Protein AF-A0A139NDE9-F1 (afdb_monomer_lite)

pLDDT: mean 96.58, std 2.86, range [79.31, 98.25]

Foldseek 3Di:
DVVCVCVVVVDDQCPAEAEEQDPVVQVVSVVVNHHYDRDDDPVVVVVVVVVVD

Sequence (53 aa):
MFEEIIGKYCLDPATCVFLNDMEDNTNAAEKLGIKAYQVKKRSDVVDILKSYS

Radius of gyration: 11.37 Å; chains: 1; bounding box: 28×18×28 Å

Secondary structure (DSSP, 8-state):
-HHHHHHHHT--GGG-EEEES-HHHHHHHHTTT-EEEE-SSHHHHHHHHHTT-

Structure (mmCIF, N/CA/C/O backbone):
data_AF-A0A139NDE9-F1
#
_entry.id   AF-A0A139NDE9-F1
#
loop_
_atom_site.group_PDB
_atom_site.id
_atom_site.type_symbol
_atom_site.label_ato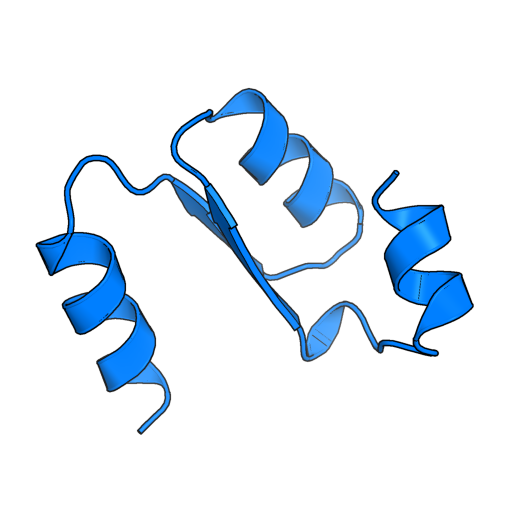m_id
_atom_site.label_alt_id
_atom_site.label_comp_id
_atom_site.label_asym_id
_atom_site.label_entity_id
_atom_site.label_seq_id
_atom_site.pdbx_PDB_ins_code
_atom_site.Cartn_x
_atom_site.Cartn_y
_atom_site.Cartn_z
_atom_site.occupancy
_atom_site.B_iso_or_equiv
_atom_site.auth_seq_id
_atom_site.auth_comp_id
_atom_site.auth_asym_id
_atom_site.auth_atom_id
_atom_site.pdbx_PDB_model_num
ATOM 1 N N . MET A 1 1 ? 13.773 -8.445 -2.575 1.00 89.62 1 MET A N 1
ATOM 2 C CA . MET A 1 1 ? 12.489 -8.957 -2.045 1.00 89.62 1 MET A CA 1
ATOM 3 C C . MET A 1 1 ? 11.269 -8.439 -2.806 1.00 89.62 1 MET A C 1
ATOM 5 O O . MET A 1 1 ? 10.690 -9.233 -3.528 1.00 89.62 1 MET A O 1
ATOM 9 N N . PHE A 1 2 ? 10.843 -7.169 -2.688 1.00 95.19 2 PHE A N 1
ATOM 10 C CA . PHE A 1 2 ? 9.619 -6.707 -3.379 1.00 95.19 2 PHE A CA 1
ATOM 11 C C . PHE A 1 2 ? 9.707 -6.840 -4.902 1.00 95.19 2 PHE A C 1
ATOM 13 O O . PHE A 1 2 ? 8.825 -7.440 -5.500 1.00 95.19 2 PHE A O 1
ATOM 20 N N . GLU A 1 3 ? 10.799 -6.378 -5.515 1.00 95.25 3 GLU A N 1
ATOM 21 C CA . GLU A 1 3 ? 11.022 -6.519 -6.962 1.00 95.25 3 GLU A CA 1
ATOM 22 C C . GLU A 1 3 ? 11.071 -7.989 -7.411 1.00 95.25 3 GLU A C 1
ATOM 24 O O . GLU A 1 3 ? 10.545 -8.332 -8.465 1.00 95.25 3 GLU A O 1
ATOM 29 N N . GLU A 1 4 ? 11.623 -8.885 -6.585 1.00 97.62 4 GLU A N 1
ATOM 30 C CA . GLU A 1 4 ? 11.635 -10.327 -6.867 1.00 97.62 4 GLU A CA 1
ATOM 31 C C . GLU A 1 4 ? 10.223 -10.923 -6.820 1.00 97.62 4 GLU A C 1
ATOM 33 O O . GLU A 1 4 ? 9.885 -11.753 -7.658 1.00 97.62 4 GLU A O 1
ATOM 38 N N . ILE A 1 5 ? 9.383 -10.503 -5.867 1.00 96.56 5 ILE A N 1
ATOM 39 C CA . ILE A 1 5 ? 7.978 -10.931 -5.770 1.00 96.56 5 ILE A CA 1
ATOM 40 C C . ILE A 1 5 ? 7.179 -10.380 -6.955 1.00 96.56 5 ILE A C 1
ATOM 42 O O . ILE A 1 5 ? 6.461 -11.139 -7.603 1.00 96.56 5 ILE A O 1
ATOM 46 N N . ILE A 1 6 ? 7.342 -9.092 -7.271 1.00 97.31 6 ILE A N 1
ATOM 47 C CA . ILE A 1 6 ? 6.707 -8.437 -8.422 1.00 97.31 6 ILE A CA 1
ATOM 48 C C . ILE A 1 6 ? 7.070 -9.183 -9.708 1.00 97.31 6 ILE A C 1
ATOM 50 O O . ILE A 1 6 ? 6.177 -9.576 -10.454 1.00 97.31 6 ILE A O 1
ATOM 54 N N . GLY A 1 7 ? 8.360 -9.446 -9.935 1.00 97.75 7 GLY A N 1
ATOM 55 C CA . GLY A 1 7 ? 8.838 -10.157 -11.118 1.00 97.75 7 GLY A CA 1
ATOM 56 C C . GLY A 1 7 ? 8.387 -11.617 -11.167 1.00 97.75 7 GLY A C 1
ATOM 57 O O . GLY A 1 7 ? 7.929 -12.080 -12.207 1.00 97.75 7 GLY A O 1
ATOM 58 N N . LYS A 1 8 ? 8.452 -12.344 -10.044 1.00 98.06 8 LYS A N 1
ATOM 59 C CA . LYS A 1 8 ? 8.071 -13.765 -9.977 1.00 98.06 8 LYS A CA 1
ATOM 60 C C . LYS A 1 8 ? 6.595 -13.995 -10.294 1.00 98.06 8 LYS A C 1
ATOM 62 O O . LYS A 1 8 ? 6.265 -15.010 -10.902 1.00 98.06 8 LYS A O 1
ATOM 67 N N . TYR A 1 9 ? 5.723 -13.097 -9.848 1.00 97.38 9 TYR A N 1
ATOM 68 C CA . TYR A 1 9 ? 4.275 -13.226 -10.027 1.00 97.38 9 TYR A CA 1
ATOM 69 C C . TYR A 1 9 ? 3.714 -12.299 -11.112 1.00 97.38 9 TYR A C 1
ATOM 71 O O . TYR A 1 9 ? 2.498 -12.245 -11.273 1.00 97.38 9 TYR A O 1
ATOM 79 N N . CYS A 1 10 ? 4.575 -11.594 -11.856 1.00 97.25 10 CYS A N 1
ATOM 80 C CA . CYS A 1 10 ? 4.190 -10.611 -12.873 1.00 97.25 10 CYS A CA 1
ATOM 81 C C . CYS A 1 10 ? 3.138 -9.608 -12.363 1.00 97.25 10 CYS A C 1
ATOM 83 O O . CYS A 1 10 ? 2.145 -9.341 -13.039 1.00 97.25 10 CYS A O 1
ATOM 85 N N . LEU A 1 11 ? 3.324 -9.100 -11.142 1.00 97.19 11 LEU A N 1
ATOM 86 C CA . LEU A 1 11 ? 2.370 -8.190 -10.508 1.00 97.19 11 LEU A CA 1
ATOM 87 C C . LEU A 1 11 ? 2.463 -6.790 -11.115 1.00 97.19 11 LEU A C 1
ATOM 89 O O . LEU A 1 11 ? 3.558 -6.312 -11.402 1.00 97.19 11 LEU A O 1
ATOM 93 N N . ASP A 1 12 ? 1.327 -6.102 -11.212 1.00 97.75 12 ASP A N 1
ATOM 94 C CA . ASP A 1 12 ? 1.298 -4.648 -11.371 1.00 97.75 12 ASP A CA 1
ATOM 95 C C . ASP A 1 12 ? 1.270 -3.997 -9.976 1.00 97.75 12 ASP A C 1
ATOM 97 O O . ASP A 1 12 ? 0.257 -4.133 -9.271 1.00 97.75 12 ASP A O 1
ATOM 101 N N . PRO A 1 13 ? 2.339 -3.287 -9.556 1.00 97.50 13 PRO A N 1
ATOM 102 C CA . PRO A 1 13 ? 2.395 -2.619 -8.258 1.00 97.50 13 PRO A CA 1
ATOM 103 C C . PRO A 1 13 ? 1.193 -1.711 -7.978 1.00 97.50 13 PRO A C 1
ATOM 105 O O . PRO A 1 13 ? 0.706 -1.700 -6.848 1.00 97.50 13 PRO A O 1
ATOM 108 N N . ALA A 1 14 ? 0.652 -1.034 -8.997 1.00 97.12 14 ALA A N 1
ATOM 109 C CA . ALA A 1 14 ? -0.474 -0.110 -8.843 1.00 97.12 14 ALA A CA 1
ATOM 110 C C . ALA A 1 14 ? -1.787 -0.812 -8.453 1.00 97.12 14 ALA A C 1
ATOM 112 O O . ALA A 1 14 ? -2.708 -0.180 -7.935 1.00 97.12 14 ALA A O 1
ATOM 113 N N . THR A 1 15 ? -1.870 -2.125 -8.680 1.00 96.19 15 THR A N 1
ATOM 114 C CA . THR A 1 15 ? -3.019 -2.969 -8.313 1.00 96.19 15 THR A CA 1
ATOM 115 C C . THR A 1 15 ? -2.796 -3.751 -7.020 1.00 96.19 15 THR A C 1
ATOM 117 O O . THR A 1 15 ? -3.697 -4.441 -6.542 1.00 96.19 15 THR A O 1
ATOM 120 N N . CYS A 1 16 ? -1.601 -3.652 -6.434 1.00 97.00 16 CYS A N 1
ATOM 121 C CA . CYS A 1 16 ? -1.234 -4.385 -5.234 1.00 97.00 16 CYS A CA 1
ATOM 122 C C . CYS A 1 16 ? -1.576 -3.609 -3.959 1.00 97.00 16 CYS A C 1
ATOM 124 O O . CYS A 1 16 ? -1.427 -2.388 -3.880 1.00 97.00 16 CYS A O 1
ATOM 126 N N . VAL A 1 17 ? -1.945 -4.361 -2.919 1.00 97.19 17 VAL A N 1
ATOM 127 C CA . VAL A 1 17 ? -2.052 -3.871 -1.541 1.00 97.19 17 VAL A CA 1
ATOM 128 C C . VAL A 1 17 ? -1.071 -4.643 -0.663 1.00 97.19 17 VAL A C 1
ATOM 130 O O . VAL A 1 17 ? -1.073 -5.874 -0.665 1.00 97.19 17 VAL A O 1
ATOM 133 N N . PHE A 1 18 ? -0.247 -3.932 0.105 1.00 97.56 18 PHE A N 1
ATOM 134 C CA . PHE A 1 18 ? 0.710 -4.514 1.044 1.00 97.56 18 PHE A CA 1
ATOM 135 C C . PHE A 1 18 ? 0.344 -4.173 2.492 1.00 97.56 18 PHE A C 1
ATOM 137 O O . PHE A 1 18 ? 0.225 -3.008 2.860 1.00 97.56 18 PHE A O 1
ATOM 144 N N . LEU A 1 19 ? 0.166 -5.196 3.327 1.00 97.81 19 LEU A N 1
ATOM 145 C CA . LEU A 1 19 ? -0.174 -5.048 4.743 1.00 97.81 19 LEU A CA 1
ATOM 146 C C . LEU A 1 19 ? 0.993 -5.566 5.581 1.00 97.81 19 LEU A C 1
ATOM 148 O O . LEU A 1 19 ? 1.383 -6.727 5.444 1.00 97.81 19 LEU A O 1
ATOM 152 N N . ASN A 1 20 ? 1.561 -4.719 6.433 1.00 97.88 20 ASN A N 1
ATOM 153 C CA . ASN A 1 20 ? 2.702 -5.089 7.267 1.00 97.88 20 ASN A CA 1
ATOM 154 C C . ASN A 1 20 ? 2.671 -4.331 8.590 1.00 97.88 20 ASN A C 1
ATOM 156 O O . ASN A 1 20 ? 2.122 -3.242 8.658 1.00 97.88 20 ASN A O 1
ATOM 160 N N . ASP A 1 21 ? 3.236 -4.884 9.649 1.00 97.88 21 ASP A N 1
ATOM 161 C CA . ASP A 1 21 ? 3.293 -4.237 10.961 1.00 97.88 21 ASP A CA 1
ATOM 162 C C . ASP A 1 21 ? 4.479 -3.271 11.109 1.00 97.88 21 ASP A C 1
ATOM 164 O O . ASP A 1 21 ? 4.440 -2.358 11.940 1.00 97.88 21 ASP A O 1
ATOM 168 N N . MET A 1 22 ? 5.502 -3.405 10.262 1.00 97.75 22 MET A N 1
ATOM 169 C CA . MET A 1 22 ? 6.684 -2.542 10.271 1.00 97.75 22 MET A CA 1
ATOM 170 C C . MET A 1 22 ? 6.546 -1.365 9.296 1.00 97.75 22 MET A C 1
ATOM 172 O O . MET A 1 22 ? 6.362 -1.558 8.095 1.00 97.75 22 MET A O 1
ATOM 176 N N . GLU A 1 23 ? 6.703 -0.142 9.812 1.00 97.25 23 GLU A N 1
ATOM 177 C CA . GLU A 1 23 ? 6.609 1.109 9.039 1.00 97.25 23 GLU A CA 1
ATOM 178 C C . GLU A 1 23 ? 7.666 1.193 7.923 1.00 97.25 23 GLU A C 1
ATOM 180 O O . GLU A 1 23 ? 7.370 1.583 6.795 1.00 97.25 23 GLU A O 1
ATOM 185 N N . ASP A 1 24 ? 8.894 0.744 8.192 1.00 98.12 24 ASP A N 1
ATOM 186 C CA . ASP A 1 24 ? 9.962 0.737 7.187 1.00 98.12 24 ASP A CA 1
ATOM 187 C C . ASP A 1 24 ? 9.604 -0.123 5.966 1.00 98.12 24 ASP A C 1
ATOM 189 O O . ASP A 1 24 ? 9.891 0.250 4.825 1.00 98.12 24 ASP A O 1
ATOM 193 N N . ASN A 1 25 ? 8.918 -1.249 6.185 1.00 97.69 25 ASN A N 1
ATOM 194 C CA . ASN A 1 25 ? 8.479 -2.128 5.105 1.00 97.69 25 ASN A CA 1
ATOM 195 C C . ASN A 1 25 ? 7.361 -1.498 4.276 1.00 97.69 25 ASN A C 1
ATOM 197 O O . ASN A 1 25 ? 7.346 -1.659 3.054 1.00 97.69 25 ASN A O 1
ATOM 201 N N . THR A 1 26 ? 6.421 -0.798 4.914 1.00 98.06 26 THR A N 1
ATOM 202 C CA . THR A 1 26 ? 5.341 -0.111 4.196 1.00 98.06 26 THR A CA 1
ATOM 203 C C . THR A 1 26 ? 5.899 1.045 3.376 1.00 98.06 26 THR A C 1
ATOM 205 O O . THR A 1 26 ? 5.595 1.135 2.190 1.00 98.06 26 THR A O 1
ATOM 208 N N . ASN A 1 27 ? 6.832 1.820 3.938 1.00 98.25 27 ASN A N 1
ATOM 209 C CA . ASN A 1 27 ? 7.542 2.887 3.226 1.00 98.25 27 ASN A CA 1
ATOM 210 C C . ASN A 1 27 ? 8.343 2.351 2.026 1.00 98.25 27 ASN A C 1
ATOM 212 O O . ASN A 1 27 ? 8.416 2.990 0.975 1.00 98.25 27 ASN A O 1
ATOM 216 N N . ALA A 1 28 ? 8.967 1.176 2.161 1.00 97.62 28 ALA A N 1
ATOM 217 C CA . ALA A 1 28 ? 9.678 0.528 1.062 1.00 97.62 28 ALA A CA 1
ATOM 218 C C . ALA A 1 28 ? 8.730 0.074 -0.065 1.00 97.62 28 ALA A C 1
ATOM 220 O O . ALA A 1 28 ? 9.067 0.238 -1.236 1.00 97.62 28 ALA A O 1
ATOM 221 N N . ALA A 1 29 ? 7.550 -0.453 0.271 1.00 98.06 29 ALA A N 1
ATOM 222 C CA . ALA A 1 29 ? 6.536 -0.846 -0.708 1.00 98.06 29 ALA A CA 1
ATOM 223 C C . ALA A 1 29 ? 5.933 0.369 -1.443 1.00 98.06 29 ALA A C 1
ATOM 225 O O . ALA A 1 29 ? 5.790 0.334 -2.666 1.00 98.06 29 ALA A O 1
ATOM 226 N N . GLU A 1 30 ? 5.659 1.468 -0.733 1.00 98.12 30 GLU A N 1
ATOM 227 C CA . GLU A 1 30 ? 5.126 2.706 -1.327 1.00 98.12 30 GLU A CA 1
ATOM 228 C C . GLU A 1 30 ? 6.080 3.331 -2.348 1.00 98.12 30 GLU A C 1
ATOM 230 O O . GLU A 1 30 ? 5.644 3.774 -3.410 1.00 98.12 30 GLU A O 1
ATOM 235 N N . LYS A 1 31 ? 7.395 3.299 -2.090 1.00 97.94 31 LYS A N 1
ATOM 236 C CA . LYS A 1 31 ? 8.418 3.758 -3.052 1.00 97.94 31 LYS A CA 1
ATOM 237 C C . LYS A 1 31 ? 8.397 2.989 -4.376 1.00 97.94 31 LYS A C 1
ATOM 239 O O . LYS A 1 31 ? 8.883 3.506 -5.377 1.00 97.94 31 LYS A O 1
ATOM 244 N N . LEU A 1 32 ? 7.845 1.777 -4.381 1.00 97.06 32 LEU A N 1
ATOM 245 C CA . LEU A 1 32 ? 7.683 0.933 -5.567 1.00 97.06 32 LEU A CA 1
ATOM 246 C C . LEU A 1 32 ? 6.292 1.072 -6.209 1.00 97.06 32 LEU A C 1
ATOM 248 O O . LEU A 1 32 ? 5.972 0.331 -7.135 1.00 97.06 32 LEU A O 1
ATOM 252 N N . GLY A 1 33 ? 5.460 2.000 -5.730 1.00 97.44 33 GLY A N 1
ATOM 253 C CA . GLY A 1 33 ? 4.110 2.231 -6.244 1.00 97.44 33 GLY A CA 1
ATOM 254 C C . GLY A 1 33 ? 3.053 1.262 -5.712 1.00 97.44 33 GLY A C 1
ATOM 255 O O . GLY A 1 33 ? 1.934 1.266 -6.217 1.00 97.44 33 GLY A O 1
ATOM 256 N N . ILE A 1 34 ? 3.379 0.448 -4.702 1.00 98.12 34 ILE A N 1
ATOM 257 C CA . ILE A 1 34 ? 2.413 -0.433 -4.038 1.00 98.12 34 ILE A CA 1
ATOM 258 C C . ILE A 1 34 ? 1.670 0.360 -2.967 1.00 98.12 34 ILE A C 1
ATOM 260 O O . ILE A 1 34 ? 2.288 1.025 -2.137 1.00 98.12 34 ILE A O 1
ATOM 264 N N . LYS A 1 35 ? 0.344 0.231 -2.915 1.00 97.75 35 LYS A N 1
ATOM 265 C CA . LYS A 1 35 ? -0.440 0.811 -1.823 1.00 97.75 35 LYS A CA 1
ATOM 266 C C . LYS A 1 35 ? -0.186 0.027 -0.535 1.00 97.75 35 LYS A C 1
ATOM 268 O O . LYS A 1 35 ? -0.526 -1.154 -0.467 1.00 97.75 35 LYS A O 1
ATOM 273 N N . ALA A 1 36 ? 0.408 0.650 0.481 1.00 98.00 36 ALA A N 1
ATOM 274 C CA . ALA A 1 36 ? 0.792 -0.039 1.711 1.00 98.00 36 ALA A CA 1
ATOM 275 C C . ALA A 1 36 ? 0.074 0.506 2.951 1.00 98.00 36 ALA A C 1
ATOM 277 O O . ALA A 1 36 ? -0.315 1.667 3.004 1.00 98.00 36 ALA A O 1
ATOM 278 N N . TYR A 1 37 ? -0.099 -0.347 3.959 1.00 98.12 37 TYR A N 1
ATOM 279 C CA . TYR A 1 37 ? -0.695 0.028 5.237 1.00 98.12 37 TYR A CA 1
ATOM 280 C C . TYR A 1 37 ? 0.076 -0.596 6.391 1.00 98.12 37 TYR A C 1
ATOM 282 O O . TYR A 1 37 ? 0.275 -1.817 6.417 1.00 98.12 37 TYR A O 1
ATOM 290 N N . GLN A 1 38 ? 0.446 0.234 7.372 1.00 98.12 38 GLN A N 1
ATOM 291 C CA . GLN A 1 38 ? 0.960 -0.272 8.637 1.00 98.12 38 GLN A CA 1
ATOM 292 C C . GLN A 1 38 ? -0.205 -0.805 9.480 1.00 98.12 38 GLN A C 1
ATOM 294 O O . GLN A 1 38 ? -1.098 -0.047 9.858 1.00 98.12 38 GLN A O 1
ATOM 299 N N . VAL A 1 39 ? -0.196 -2.097 9.800 1.00 97.88 39 VAL A N 1
ATOM 300 C CA . VAL A 1 39 ? -1.237 -2.754 10.602 1.00 97.88 39 VAL A CA 1
ATOM 301 C C . VAL A 1 39 ? -0.717 -3.060 12.003 1.00 97.88 39 VAL A C 1
ATOM 303 O O . VAL A 1 39 ? 0.319 -3.693 12.162 1.00 97.88 39 VAL A O 1
ATOM 306 N N . LYS A 1 40 ? -1.426 -2.624 13.047 1.00 96.62 40 LYS A N 1
ATOM 307 C CA . LYS A 1 40 ? -1.005 -2.830 14.450 1.00 96.62 40 LYS A CA 1
ATOM 308 C C . LYS A 1 40 ? -1.855 -3.877 15.160 1.00 96.62 40 LYS A C 1
ATOM 310 O O . LYS A 1 40 ? -1.434 -4.457 16.158 1.00 96.62 40 LYS A O 1
ATOM 315 N N . LYS A 1 41 ? -3.058 -4.132 14.648 1.00 97.31 41 LYS A N 1
ATOM 316 C CA . LYS A 1 41 ? -3.992 -5.140 15.156 1.00 97.31 41 LYS A CA 1
ATOM 317 C C . LYS A 1 41 ? -4.779 -5.773 14.014 1.00 97.31 41 LYS A C 1
ATOM 319 O O . LYS A 1 41 ? -4.985 -5.188 12.956 1.00 97.31 41 LYS A O 1
ATOM 324 N N . ARG A 1 42 ? -5.302 -6.976 14.263 1.00 96.31 42 ARG A N 1
ATOM 325 C CA . ARG A 1 42 ? -6.070 -7.748 13.272 1.00 96.31 42 ARG A CA 1
ATOM 326 C C . ARG A 1 42 ? -7.302 -7.007 12.737 1.00 96.31 42 ARG A C 1
ATOM 328 O O . ARG A 1 42 ? -7.675 -7.232 11.591 1.00 96.31 42 ARG A O 1
ATOM 335 N N . SER A 1 43 ? -7.934 -6.148 13.540 1.00 96.94 43 SER A N 1
ATOM 336 C CA . SER A 1 43 ? -9.089 -5.366 13.080 1.00 96.94 43 SER A CA 1
ATOM 337 C C . SER A 1 43 ? -8.723 -4.394 11.960 1.00 96.94 43 SER A C 1
ATOM 339 O O . SER A 1 43 ? -9.532 -4.216 11.061 1.00 96.94 43 SER A O 1
ATOM 341 N N . ASP A 1 44 ? -7.501 -3.845 11.961 1.00 95.81 44 ASP A N 1
ATOM 342 C CA . ASP A 1 44 ? -7.057 -2.904 10.924 1.00 95.81 44 ASP A CA 1
ATOM 343 C C . ASP A 1 44 ? -7.092 -3.581 9.551 1.00 95.81 44 ASP A C 1
ATOM 345 O O . ASP A 1 44 ? -7.604 -3.024 8.588 1.00 95.81 44 ASP A O 1
ATOM 349 N N . VAL A 1 45 ? -6.634 -4.837 9.479 1.00 96.75 45 VAL A N 1
ATOM 350 C CA . VAL A 1 45 ? -6.689 -5.651 8.256 1.00 96.75 45 VAL A CA 1
ATOM 351 C C . VAL A 1 45 ? -8.130 -5.821 7.774 1.00 96.75 45 VAL A C 1
ATOM 353 O O . VAL A 1 45 ? -8.395 -5.695 6.582 1.00 96.75 45 VAL A O 1
ATOM 356 N N . VAL A 1 46 ? -9.069 -6.099 8.684 1.00 96.19 46 VAL A N 1
ATOM 357 C CA . VAL A 1 46 ? -10.487 -6.275 8.331 1.00 96.19 46 VAL A CA 1
ATOM 358 C C . VAL A 1 46 ? -11.074 -4.978 7.781 1.00 96.19 46 VAL A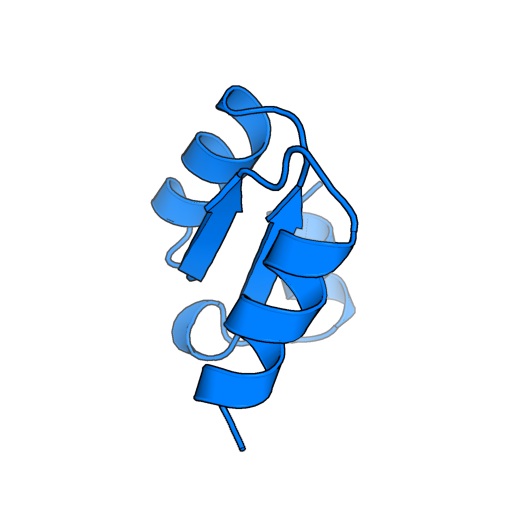 C 1
ATOM 360 O O . VAL A 1 46 ? -11.745 -5.010 6.751 1.00 96.19 46 VAL A O 1
ATOM 363 N N . ASP A 1 47 ? -10.815 -3.853 8.442 1.00 96.00 47 ASP A N 1
ATOM 364 C CA . ASP A 1 47 ? -11.329 -2.544 8.039 1.00 96.00 47 ASP A CA 1
ATOM 365 C C . ASP A 1 47 ? -10.740 -2.109 6.688 1.00 96.00 47 ASP A C 1
ATOM 367 O O . ASP A 1 47 ? -11.474 -1.651 5.811 1.00 96.00 47 ASP A O 1
ATOM 371 N N . ILE A 1 48 ? -9.441 -2.345 6.472 1.00 96.25 48 ILE A N 1
ATOM 372 C CA . ILE A 1 48 ? -8.769 -2.071 5.197 1.00 96.25 48 ILE A CA 1
ATOM 373 C C . ILE A 1 48 ? -9.361 -2.932 4.081 1.00 96.25 48 ILE A C 1
ATOM 375 O O . ILE A 1 48 ? -9.762 -2.391 3.055 1.00 96.25 48 ILE A O 1
ATOM 379 N N . LEU A 1 49 ? -9.458 -4.254 4.254 1.00 94.38 49 LEU A N 1
ATOM 380 C CA . LEU A 1 49 ? -9.933 -5.144 3.187 1.00 94.38 49 LEU A CA 1
ATOM 381 C C . LEU A 1 49 ? -11.405 -4.901 2.824 1.00 94.38 49 LEU A C 1
ATOM 383 O O . LEU A 1 49 ? -11.761 -4.983 1.651 1.00 94.38 49 LEU A O 1
ATOM 387 N N . LYS A 1 50 ? -12.247 -4.517 3.792 1.00 96.25 50 LYS A N 1
ATOM 388 C CA . LYS A 1 50 ? -13.637 -4.110 3.527 1.00 96.25 50 LYS A CA 1
ATOM 389 C C . LYS A 1 50 ? -13.749 -2.871 2.640 1.00 96.25 50 LYS A C 1
ATOM 391 O O . LYS A 1 50 ? -14.750 -2.728 1.954 1.00 96.25 50 LYS A O 1
ATOM 396 N N . SER A 1 51 ? -12.749 -1.987 2.631 1.00 94.62 51 SER A N 1
ATOM 397 C CA . SER A 1 51 ? -12.761 -0.792 1.772 1.00 94.62 51 SER A CA 1
ATOM 398 C C . SER A 1 51 ? -12.555 -1.088 0.279 1.00 94.62 51 SER A C 1
ATOM 400 O O . SER A 1 51 ? -12.750 -0.200 -0.545 1.00 94.62 51 SER A O 1
ATOM 402 N N . TYR A 1 52 ? -12.181 -2.325 -0.068 1.00 91.38 52 TYR A N 1
ATOM 403 C CA . TYR A 1 52 ? -12.048 -2.81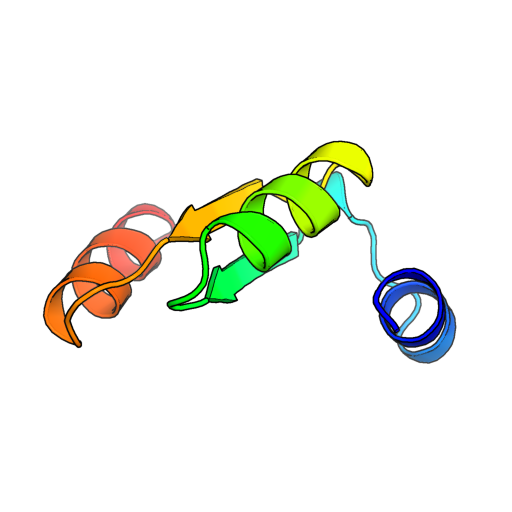0 -1.448 1.00 91.38 52 TYR A CA 1
ATOM 404 C C . TYR A 1 52 ? -13.233 -3.689 -1.888 1.00 91.38 52 TYR A C 1
ATOM 406 O O . TYR A 1 52 ? -13.172 -4.287 -2.961 1.00 91.38 52 TYR A O 1
ATOM 414 N N . SER A 1 53 ? -14.261 -3.822 -1.039 1.00 79.31 53 SER A N 1
ATOM 415 C CA . SER A 1 53 ? -15.462 -4.641 -1.274 1.00 79.31 53 SER A CA 1
ATOM 416 C C . SER A 1 53 ? -16.625 -3.823 -1.822 1.00 79.31 53 SER A C 1
ATOM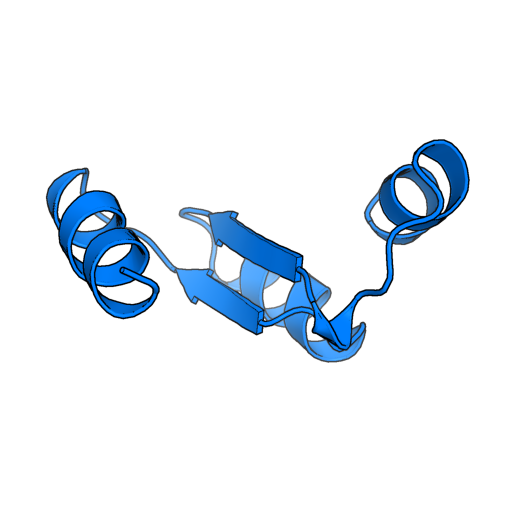 418 O O . SER A 1 53 ? -16.727 -2.631 -1.456 1.00 79.31 53 SER A O 1
#

=== Feature glossary ===
The record interleaves many kinds of information about one protein. Here is each kind framed as the question it answers.

Q: What are the backbone torsion angles?
A: φ (phi) and ψ (psi) are the two rotatable backbone dihedrals per residue: φ is the C(i-1)–N–Cα–C torsion, ψ is the N–Cα–C–N(i+1) torsion, both in degrees on (−180°, 180°]. α-helical residues cluster near (−60°, −45°); β-strand residues near (−120°, +130°). A Ramachandran plot is simply a scatter of (φ, ψ) for every residue.

Q: What is the amino-acid chain?
A: This is the polypeptide sequence — one letter per residue, N-terminus first. Length ranges from a few dozen residues for small domains to over a thousand for large multi-domain proteins.

Q: How mobile is each atom in the 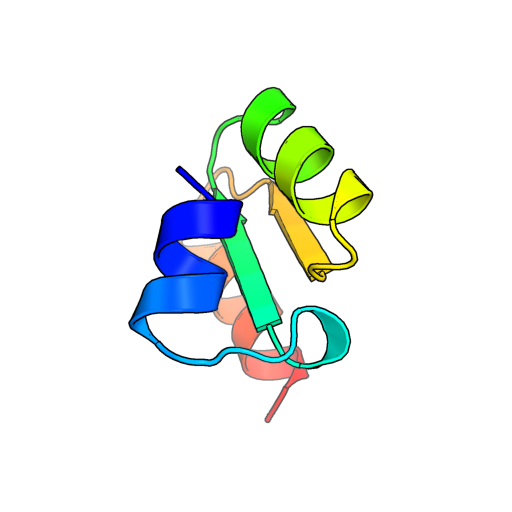crystal?
A: For experimental (PDB) structures, the B-factor (temperature factor) quantifies the positional spread of each atom in the crystal — a combination of thermal vibration and static disorder — in units of Å². High B-factors mark flexible loops or poorly resolved regions; low B-factors mark the rigid, well-ordered core.

Q: Are the domains correctly placed relative to each other?
A: Predicted Aligned Error (PAE) is an AlphaFold confidence matrix: entry (i, j) is the expected error in the position of residue j, in ångströms, when the prediction is superimposed on the true structure at residue i. Low PAE within a block of residues means that block is internally rigid and well-predicted; high PAE between two blocks means their relative placement is uncertain even if each block individually is confident.

Q: How confident is the AlphaFold model at each residue?
A: pLDDT is the predicted lDDT-Cα score: AlphaFold's confidence that the local environment of each residue (all inter-atomic distances within 15 Å) is correctly placed. It is a per-residue number between 0 and 100, with higher meaning more reliable.

Q: What family and function is it annotated with?
A: Functional annotations link the protein to curated databases. InterPro entries identify conserved domains and families by matching the sequence against member-database signatures (Pfam, PROSITE, CDD, …). Gene Ontology (GO) terms describe molecular function, biological process, and cellular component in a controlled vocabulary. CATH places the structure i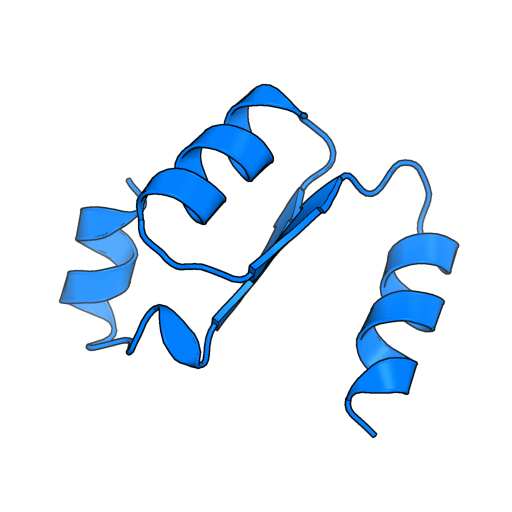n a hierarchical fold classification (Class/Architecture/Topology/Homologous-superfamily). The organism is the source species.

Q: How big and how compact is the whole molecule?
A: Three whole-structure scalars: the radius of gyration (RMS distance of Cα from centroid, in Å), the count of Cα–Cα contacts (pairs closer than 8 Å and separated by more than four residues in sequence — i.e. tertiary, not local, contacts), and the bounding-box dimensions. Together they distinguish compact globular folds from extended fibres or disordered chains.

Q: What known structures does this most resemble?
A: The Foldseek neighbor list gives the closest experimentally determined structures in the PDB, ranked by structural alignment. TM-score near 1 means near-identical fold; near 0.3 means only rough topology match. This is how one finds what a novel AlphaFold prediction most resembles in the solved-structure universe.

Q: Which residues are buried vs exposed?
A: SASA measures how much of the protein is reachable by solvent. It is computed by rolling a water-sized probe over the atomic surface and summing the exposed area (Å²). Per-residue SASA distinguishes core (buried, low SASA) from surface (exposed, high SASA) residues; total SASA is a whole-molecule size measure.

Q: Which residues are in helices, strands, or loops?
A: Eight-state secondary structure (DSSP): H is the canonical α-helix, G the tighter 3₁₀-helix, I the wider π-helix; E/B are β-structure, T and S are turns and bends, and '-' is everything else. DSSP derives these from the pattern of main-chain N–H···O=C hydrogen bonds, not from the sequence.

Q: Where is each backbone atom in 3D?
A: Structure coordinates are given as an mmCIF _atom_site loop: one row per atom with element, residue name, chain id, sequence number, and x/y/z position in Å. Only the four main-chain atoms per residue are included here; side chains are omitted to keep the record compact.

Q: What if only a Cα trace is available?
A: Three-state secondary structure (P-SEA) collapses the eight DSSP classes into helix (a), strand (b), and coil (c). P-SEA assigns these from Cα geometry alone — distances and angles — without requiring backbone oxygens, so it works on any Cα trace.

Q: What do the rendered images show?
A: The six renders are orthographic views along the three Cartesian axes in both directions. Representation (cartoon, sticks, or surface) and color scheme (sequence-rainbow or by-chain) vary across proteins so the training set covers all the common visualization conventions.

Q: What does the local fold look like, residue by residue?
A: Foldseek's 3Di representation compresses backbone geometry into a per-residue letter drawn from a learned twenty-state alphabet. It captures the tertiary interaction pattern around each residue — which residues are packed against it in space, regardless of where they are in sequence.

Q: What do the diagnostic plots show?
A: The contact map is a binary N×N matrix image: pixel (i, j) is dark where Cα_i and Cα_j are within 8 Å and |i−j|>4. Because the |i−j|>4 filter removes local helical contacts, off-diagonal stripes parallel to the main diagonal indicate parallel β-sheets; stripes perpendicular to it indicate antiparallel β-sheets. The Ramachandran plot scatters every residue's (φ, ψ) pair against the sterically allowed regions. The PAE heatmap renders the predicted-aligned-error matrix.